Protein AF-A0A353LPH5-F1 (afdb_monomer)

Secondary structure (DSSP, 8-state):
-HHHHHHHHHHHHHHHHHHHHHHHTT--SHHHHHHTHHHHHHHHHHHHHHHHHHTT----PPPHHHHHHHHHHHHHHHHHH-

Nearest PDB structures (foldseek):
  2kub-assembly1_A  TM=4.949E-01  e=8.317E+00  Streptococcus parasanguinis

Structure (mmCIF, N/CA/C/O backbone):
data_AF-A0A353LPH5-F1
#
_entry.id   AF-A0A353LPH5-F1
#
loop_
_atom_site.group_PDB
_atom_site.id
_atom_site.type_symbol
_atom_site.label_atom_id
_atom_site.label_alt_id
_atom_site.label_comp_id
_atom_site.label_asym_id
_atom_site.label_entity_id
_atom_site.label_seq_id
_atom_site.pdbx_PDB_ins_code
_atom_site.Cartn_x
_atom_site.Cartn_y
_atom_site.Cartn_z
_atom_site.occupancy
_atom_site.B_iso_or_equiv
_atom_site.auth_seq_id
_atom_site.auth_comp_id
_atom_site.auth_asym_id
_atom_site.auth_atom_id
_atom_site.pdbx_PDB_model_num
ATOM 1 N N . MET A 1 1 ? 23.032 2.906 -10.758 1.00 53.91 1 MET A N 1
ATOM 2 C CA . MET A 1 1 ? 22.087 3.687 -9.919 1.00 53.91 1 MET A CA 1
ATOM 3 C C . MET A 1 1 ? 20.620 3.405 -10.248 1.00 53.91 1 MET A C 1
ATOM 5 O O . MET A 1 1 ? 19.832 3.268 -9.326 1.00 53.91 1 MET A O 1
ATOM 9 N N . GLN A 1 2 ? 20.247 3.238 -11.520 1.00 51.31 2 GLN A N 1
ATOM 10 C CA . GLN A 1 2 ? 18.856 3.004 -11.947 1.00 51.31 2 GLN A CA 1
ATOM 11 C C . GLN A 1 2 ? 18.216 1.723 -11.367 1.00 51.31 2 GLN A C 1
ATOM 13 O O . GLN A 1 2 ? 17.071 1.748 -10.930 1.00 51.31 2 GLN A O 1
ATOM 18 N N . HIS A 1 3 ? 18.981 0.631 -11.241 1.00 54.06 3 HIS A N 1
ATOM 19 C CA . HIS A 1 3 ? 18.503 -0.604 -10.602 1.00 54.06 3 HIS A CA 1
ATOM 20 C C . HIS A 1 3 ? 18.172 -0.444 -9.108 1.00 54.06 3 HIS A C 1
ATOM 22 O O . HIS A 1 3 ? 17.224 -1.053 -8.629 1.00 54.06 3 HIS A O 1
ATOM 28 N N . VAL A 1 4 ? 18.903 0.408 -8.380 1.00 58.53 4 VAL A N 1
ATOM 29 C CA . VAL A 1 4 ? 18.658 0.666 -6.948 1.00 58.53 4 VAL A CA 1
ATOM 30 C C . VAL A 1 4 ? 17.360 1.449 -6.754 1.00 58.53 4 VAL A C 1
ATOM 32 O O . VAL A 1 4 ? 16.583 1.138 -5.857 1.00 58.53 4 VAL A O 1
ATOM 35 N N . ILE A 1 5 ? 17.092 2.416 -7.636 1.00 60.72 5 ILE A N 1
ATOM 36 C CA . ILE A 1 5 ? 15.850 3.199 -7.635 1.00 60.72 5 ILE A CA 1
ATOM 37 C C . ILE A 1 5 ? 14.649 2.295 -7.932 1.00 60.72 5 ILE A C 1
ATOM 39 O O . ILE A 1 5 ? 13.656 2.355 -7.214 1.00 60.72 5 ILE A O 1
ATOM 43 N N . ASN A 1 6 ? 14.763 1.396 -8.913 1.00 58.75 6 ASN A N 1
ATOM 44 C CA . ASN A 1 6 ? 13.691 0.452 -9.240 1.00 58.75 6 ASN A CA 1
ATOM 45 C C . ASN A 1 6 ? 13.396 -0.528 -8.092 1.00 58.75 6 ASN A C 1
ATOM 47 O O . ASN A 1 6 ? 12.234 -0.825 -7.825 1.00 58.75 6 ASN A O 1
ATOM 51 N N . ILE A 1 7 ? 14.427 -1.000 -7.381 1.00 63.47 7 ILE A N 1
ATOM 52 C CA . ILE A 1 7 ? 14.250 -1.863 -6.203 1.00 63.47 7 ILE A CA 1
ATOM 53 C C . ILE A 1 7 ? 13.587 -1.082 -5.062 1.00 63.47 7 ILE A C 1
ATOM 55 O O . ILE A 1 7 ? 12.611 -1.558 -4.488 1.00 63.47 7 ILE A O 1
ATOM 59 N N . LEU A 1 8 ? 14.046 0.138 -4.764 1.00 60.41 8 LEU A N 1
ATOM 60 C CA . LEU A 1 8 ? 13.425 1.001 -3.750 1.00 60.41 8 LEU A CA 1
ATOM 61 C C . LEU A 1 8 ? 11.953 1.303 -4.064 1.00 60.41 8 LEU A C 1
ATOM 63 O O . LEU A 1 8 ? 11.120 1.282 -3.160 1.00 60.41 8 LEU A O 1
ATOM 67 N N . MET A 1 9 ? 11.620 1.511 -5.340 1.00 60.81 9 MET A N 1
ATOM 68 C CA . MET A 1 9 ? 10.245 1.732 -5.795 1.00 60.81 9 MET A CA 1
ATOM 69 C C . MET A 1 9 ? 9.320 0.530 -5.593 1.00 60.81 9 MET A C 1
ATOM 71 O O . MET A 1 9 ? 8.113 0.722 -5.495 1.00 60.81 9 MET A O 1
ATOM 75 N N . LEU A 1 10 ? 9.858 -0.687 -5.495 1.00 64.50 10 LEU A N 1
ATOM 76 C CA . LEU A 1 10 ? 9.088 -1.893 -5.174 1.00 64.50 10 LEU A CA 1
ATOM 77 C C . LEU A 1 10 ? 9.055 -2.183 -3.670 1.00 64.50 10 LEU A C 1
ATOM 79 O O . LEU A 1 10 ? 8.041 -2.650 -3.156 1.00 64.50 10 LEU A O 1
ATOM 83 N N . VAL A 1 11 ? 10.133 -1.876 -2.948 1.00 70.88 11 VAL A N 1
ATOM 84 C CA . VAL A 1 11 ? 10.222 -2.116 -1.502 1.00 70.88 11 VAL A CA 1
ATOM 85 C C . VAL A 1 11 ? 9.269 -1.207 -0.729 1.00 70.88 11 VAL A C 1
ATOM 87 O O . VAL A 1 11 ? 8.584 -1.688 0.168 1.00 70.88 11 VAL A O 1
ATOM 90 N N . VAL A 1 12 ? 9.175 0.079 -1.082 1.00 68.38 12 VAL A N 1
ATOM 91 C CA . VAL A 1 12 ? 8.349 1.055 -0.345 1.0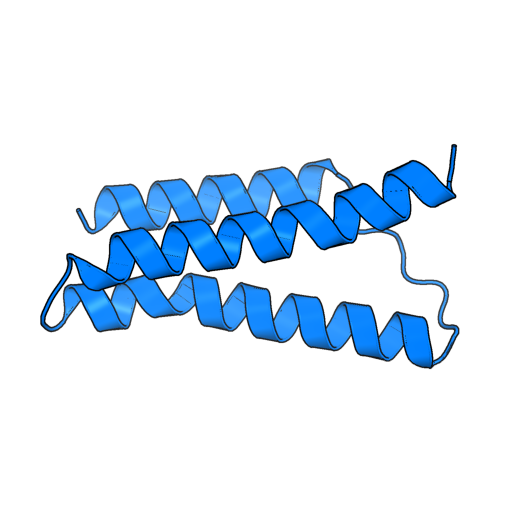0 68.38 12 VAL A CA 1
ATOM 92 C C . VAL A 1 12 ? 6.853 0.688 -0.336 1.00 68.38 12 VAL A C 1
ATOM 94 O O . VAL A 1 12 ? 6.286 0.626 0.757 1.00 68.38 12 VAL A O 1
ATOM 97 N N . PRO A 1 13 ? 6.205 0.365 -1.475 1.00 67.00 13 PRO A N 1
ATOM 98 C CA . PRO A 1 13 ? 4.808 -0.073 -1.486 1.00 67.00 13 PRO A CA 1
ATOM 99 C C . PRO A 1 13 ? 4.576 -1.360 -0.689 1.00 67.00 13 PRO A C 1
ATOM 101 O O . PRO A 1 13 ? 3.595 -1.463 0.043 1.00 67.00 13 PRO A O 1
ATOM 104 N N . VAL A 1 14 ? 5.489 -2.333 -0.787 1.00 71.69 14 VAL A N 1
ATOM 105 C CA . VAL A 1 14 ? 5.374 -3.611 -0.065 1.00 71.69 14 VAL A CA 1
ATOM 106 C C . VAL A 1 14 ? 5.489 -3.400 1.444 1.00 71.69 14 VAL A C 1
ATOM 108 O O . VAL A 1 14 ? 4.686 -3.942 2.208 1.00 71.69 14 VAL A O 1
ATOM 111 N N . LEU A 1 15 ? 6.446 -2.580 1.887 1.00 73.56 15 LEU A N 1
ATOM 112 C CA . LEU A 1 15 ? 6.623 -2.249 3.301 1.00 73.56 15 LEU A CA 1
ATOM 113 C C . LEU A 1 15 ? 5.405 -1.491 3.841 1.00 73.56 15 LEU A C 1
ATOM 115 O O . LEU A 1 15 ? 4.915 -1.803 4.925 1.00 73.56 15 LEU A O 1
ATOM 119 N N . TYR A 1 16 ? 4.885 -0.545 3.057 1.00 70.94 16 TYR A N 1
ATOM 120 C CA . TYR A 1 16 ? 3.691 0.226 3.382 1.00 70.94 16 TYR A CA 1
ATOM 121 C C . TYR A 1 16 ? 2.461 -0.678 3.563 1.00 70.94 16 TYR A C 1
ATOM 123 O O . TYR A 1 16 ? 1.819 -0.641 4.613 1.00 70.94 16 TYR A O 1
ATOM 131 N N . VAL A 1 17 ? 2.191 -1.566 2.599 1.00 71.56 17 VAL A N 1
ATOM 132 C CA . VAL A 1 17 ? 1.086 -2.538 2.661 1.00 71.56 17 VAL A CA 1
ATOM 133 C C . VAL A 1 17 ? 1.219 -3.457 3.877 1.00 71.56 17 VAL A C 1
ATOM 135 O O . VAL A 1 17 ? 0.229 -3.721 4.564 1.00 71.56 17 VAL A O 1
ATOM 138 N N . THR A 1 18 ? 2.437 -3.918 4.174 1.00 74.50 18 THR A N 1
ATOM 139 C CA . THR A 1 18 ? 2.715 -4.816 5.308 1.00 74.50 18 THR A CA 1
ATOM 140 C C . THR A 1 18 ? 2.471 -4.123 6.649 1.00 74.50 18 THR A C 1
ATOM 142 O O . THR A 1 18 ? 1.777 -4.661 7.512 1.00 74.50 18 THR A O 1
ATOM 145 N N . LEU A 1 19 ? 2.992 -2.907 6.835 1.00 73.62 19 LEU A N 1
ATOM 146 C CA . LEU A 1 19 ? 2.783 -2.144 8.068 1.00 73.62 19 LEU A CA 1
ATOM 147 C C . LEU A 1 19 ? 1.309 -1.785 8.252 1.00 73.62 19 LEU A C 1
ATOM 149 O O . LEU A 1 19 ? 0.764 -1.941 9.343 1.00 73.62 19 LEU A O 1
ATOM 153 N N . GLN A 1 20 ? 0.635 -1.382 7.177 1.00 71.62 20 GLN A N 1
ATOM 154 C CA . GLN A 1 20 ? -0.777 -1.044 7.235 1.00 71.62 20 GLN A CA 1
ATOM 155 C C . GLN A 1 20 ? -1.650 -2.262 7.559 1.00 71.62 20 GLN A C 1
ATOM 157 O O . GLN A 1 20 ? -2.559 -2.151 8.376 1.00 71.62 20 GLN A O 1
ATOM 162 N N . THR A 1 21 ? -1.355 -3.446 7.012 1.00 72.56 21 THR A N 1
ATOM 163 C CA . THR A 1 21 ? -2.072 -4.677 7.398 1.00 72.56 21 THR A CA 1
ATOM 164 C C . THR A 1 21 ? -1.836 -5.064 8.857 1.00 72.56 21 THR A C 1
ATOM 166 O O . THR A 1 21 ? -2.773 -5.527 9.506 1.00 72.56 21 THR A O 1
ATOM 169 N N . LEU A 1 22 ? -0.635 -4.856 9.406 1.00 78.19 22 LEU A N 1
ATOM 170 C CA . LEU A 1 22 ? -0.362 -5.098 10.829 1.00 78.19 22 LEU A CA 1
ATOM 171 C C . LEU A 1 22 ? -1.152 -4.154 11.744 1.00 78.19 22 LEU A C 1
ATOM 173 O O . LEU A 1 22 ? -1.736 -4.617 12.721 1.00 78.19 22 LEU A O 1
ATOM 177 N N . VAL A 1 23 ? -1.222 -2.863 11.408 1.00 73.38 23 VAL A N 1
ATOM 178 C CA . VAL A 1 23 ? -2.014 -1.870 12.157 1.00 73.38 23 VAL A CA 1
ATOM 179 C C . VAL A 1 23 ? -3.507 -2.199 12.080 1.00 73.38 23 VAL A C 1
ATOM 181 O O . VAL A 1 23 ? -4.187 -2.261 13.101 1.00 73.38 23 VAL A O 1
ATOM 184 N N . LEU A 1 24 ? -4.013 -2.523 10.887 1.00 71.62 24 LEU A N 1
ATOM 185 C CA . LEU A 1 24 ? -5.420 -2.875 10.670 1.00 71.62 24 LEU A CA 1
ATOM 186 C C . LEU A 1 24 ? -5.879 -4.134 11.400 1.00 71.62 24 LEU A C 1
ATOM 188 O O . LEU A 1 24 ? -7.067 -4.268 11.683 1.00 71.62 24 LEU A O 1
ATOM 192 N N . ARG A 1 25 ? -4.974 -5.075 11.696 1.00 74.94 25 ARG A N 1
ATOM 193 C CA . ARG A 1 25 ? -5.307 -6.271 12.487 1.00 74.94 25 ARG A CA 1
ATOM 194 C C . ARG A 1 25 ? -5.694 -5.935 13.924 1.00 74.94 25 ARG A C 1
ATOM 196 O O . ARG A 1 25 ? -6.370 -6.737 14.555 1.00 74.94 25 ARG A O 1
ATOM 203 N N . GLN A 1 26 ? -5.273 -4.780 14.432 1.00 77.44 26 GLN A N 1
ATOM 204 C CA . GLN A 1 26 ? -5.623 -4.319 15.775 1.00 77.44 26 GLN A CA 1
ATOM 205 C C . GLN A 1 26 ? -6.999 -3.637 15.809 1.00 77.44 26 GLN A C 1
ATOM 207 O O . GLN A 1 26 ? -7.539 -3.386 16.881 1.00 77.44 26 GLN A O 1
ATOM 212 N N . TRP A 1 27 ? -7.569 -3.330 14.641 1.00 72.81 27 TRP A N 1
ATOM 213 C CA . TRP A 1 27 ? -8.798 -2.561 14.503 1.00 72.81 27 TRP A CA 1
ATOM 214 C C . TRP A 1 27 ? -9.957 -3.485 14.146 1.00 72.81 27 TRP A C 1
ATOM 216 O O . TRP A 1 27 ? -9.819 -4.383 13.318 1.00 72.81 27 TRP A O 1
ATOM 226 N N . THR A 1 28 ? -11.125 -3.255 14.746 1.00 72.00 28 THR A N 1
ATOM 227 C CA . THR A 1 28 ? -12.330 -4.059 14.497 1.00 72.00 28 THR A CA 1
ATOM 228 C C . THR A 1 28 ? -13.519 -3.169 14.130 1.00 72.00 28 THR 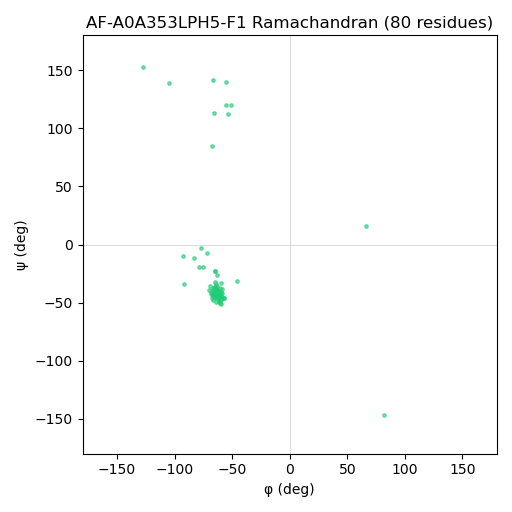A C 1
ATOM 230 O O . THR A 1 28 ? -13.584 -1.992 14.486 1.00 72.00 28 THR A O 1
ATOM 233 N N . GLY A 1 29 ? -14.467 -3.714 13.364 1.00 75.31 29 GLY A N 1
ATOM 234 C CA . GLY A 1 29 ? -15.698 -3.011 12.993 1.00 75.31 29 GLY A CA 1
ATOM 235 C C . GLY A 1 29 ? -15.549 -2.042 11.812 1.00 75.31 29 GLY A C 1
ATOM 236 O O . GLY A 1 29 ? -14.821 -2.298 10.855 1.00 75.31 29 GLY A O 1
ATOM 237 N N . PHE A 1 30 ? -16.305 -0.941 11.836 1.00 75.38 30 PHE A N 1
ATOM 238 C CA . PHE A 1 30 ? -16.432 -0.012 10.703 1.00 75.38 30 PHE A CA 1
ATOM 239 C C . PHE A 1 30 ? -15.116 0.707 10.352 1.00 75.38 30 PHE A C 1
ATOM 241 O O . PHE A 1 30 ? -14.795 0.858 9.173 1.00 75.38 30 PHE A O 1
ATOM 248 N N . HIS A 1 31 ? -14.307 1.049 11.358 1.00 70.50 31 HIS A N 1
ATOM 249 C CA . HIS A 1 31 ? -13.004 1.702 11.185 1.00 70.50 31 HIS A CA 1
ATOM 250 C C . HIS A 1 31 ? -12.011 0.829 10.410 1.00 70.50 31 HIS A C 1
ATOM 252 O O . HIS A 1 31 ? -11.279 1.335 9.565 1.00 70.50 31 HIS A O 1
ATOM 258 N N . GLN A 1 32 ? -12.054 -0.494 10.601 1.00 74.62 32 GLN A N 1
ATOM 259 C CA . GLN A 1 32 ? -11.230 -1.436 9.840 1.00 74.62 32 GLN A CA 1
ATOM 260 C C . GLN A 1 32 ? -11.561 -1.399 8.340 1.00 74.62 32 GLN A C 1
ATOM 262 O O . GLN A 1 32 ? -10.662 -1.432 7.506 1.00 74.62 32 GLN A O 1
ATOM 267 N N . ARG A 1 33 ? -12.849 -1.294 7.984 1.00 73.19 33 ARG A N 1
ATOM 268 C CA . ARG A 1 33 ? -13.294 -1.237 6.580 1.00 73.19 33 ARG A CA 1
ATOM 269 C C . ARG A 1 33 ? -12.878 0.061 5.900 1.00 73.19 33 ARG A C 1
ATOM 271 O O . ARG A 1 33 ? -12.447 0.029 4.754 1.00 73.19 33 ARG A O 1
ATOM 278 N N . LEU A 1 34 ? -12.979 1.184 6.609 1.00 72.38 34 LEU A N 1
ATOM 279 C CA . LEU A 1 34 ? -12.516 2.478 6.109 1.00 72.38 34 LEU A CA 1
ATOM 280 C C . LEU A 1 34 ? -10.999 2.485 5.920 1.00 72.38 34 LEU A C 1
ATOM 282 O O . LEU A 1 34 ? -10.492 2.875 4.875 1.00 72.38 34 LEU A O 1
ATOM 286 N N . ALA A 1 35 ? -10.267 1.931 6.876 1.00 71.81 35 ALA A N 1
ATOM 287 C CA . ALA A 1 35 ? -8.817 1.897 6.840 1.00 71.81 35 ALA A CA 1
ATOM 288 C C . ALA A 1 35 ? -8.233 0.908 5.787 1.00 71.81 35 ALA A C 1
ATOM 290 O O . ALA A 1 35 ? -7.032 0.954 5.507 1.00 71.81 35 ALA A O 1
ATOM 291 N N . LEU A 1 36 ? -9.072 0.086 5.128 1.00 73.44 36 LEU A N 1
ATOM 292 C CA . LEU A 1 36 ? -8.726 -0.698 3.925 1.00 73.44 36 LEU A CA 1
ATOM 293 C C . LEU A 1 36 ? -8.737 0.127 2.622 1.00 73.44 36 LEU A C 1
ATOM 295 O O . LEU A 1 36 ? -8.133 -0.302 1.638 1.00 73.44 36 LEU A O 1
ATOM 299 N N . LEU A 1 37 ? -9.393 1.294 2.581 1.00 75.31 37 LEU A N 1
ATOM 300 C CA . LEU A 1 37 ? -9.482 2.121 1.366 1.00 75.31 37 LEU A CA 1
ATOM 301 C C . LEU A 1 37 ? -8.109 2.510 0.793 1.00 75.31 37 LEU A C 1
ATOM 303 O O . LEU A 1 37 ? -7.909 2.336 -0.412 1.00 75.31 37 LEU A O 1
ATOM 307 N N . PRO A 1 38 ? -7.130 2.963 1.603 1.00 73.12 38 PRO A N 1
ATOM 308 C CA . PRO A 1 38 ? -5.812 3.275 1.073 1.00 73.12 38 PRO A CA 1
ATOM 309 C C . PRO A 1 38 ? -5.095 2.017 0.570 1.00 73.12 38 PRO A C 1
ATOM 311 O O . PRO A 1 38 ? -4.465 2.071 -0.481 1.00 73.12 38 PRO A O 1
ATOM 314 N N . LEU A 1 39 ? -5.247 0.864 1.240 1.00 73.06 39 LEU A N 1
ATOM 315 C CA . LEU A 1 39 ? -4.668 -0.409 0.781 1.00 73.06 39 LEU A CA 1
ATOM 316 C C . LEU A 1 39 ? -5.172 -0.808 -0.605 1.00 73.06 39 LEU A C 1
ATOM 318 O O . LEU A 1 39 ? -4.378 -1.223 -1.446 1.00 73.06 39 LEU A O 1
ATOM 322 N N . ALA A 1 40 ? -6.475 -0.666 -0.853 1.00 72.75 40 ALA A N 1
ATOM 323 C CA . ALA A 1 40 ? -7.053 -0.936 -2.164 1.00 72.75 40 ALA A CA 1
ATOM 324 C C . ALA A 1 40 ? -6.474 0.006 -3.233 1.00 72.75 40 ALA A C 1
ATOM 326 O O . ALA A 1 40 ? -6.090 -0.453 -4.308 1.00 72.75 40 ALA A O 1
ATOM 327 N N . GLY A 1 41 ? -6.332 1.298 -2.916 1.00 74.50 41 GLY A N 1
ATOM 328 C CA . GLY A 1 41 ? -5.694 2.279 -3.800 1.00 74.50 41 GLY A CA 1
ATOM 329 C C . GLY A 1 41 ? -4.246 1.917 -4.144 1.00 74.50 41 GLY A C 1
ATOM 330 O O . GLY A 1 41 ? -3.868 1.925 -5.315 1.00 74.50 41 GLY A O 1
ATOM 331 N N . TRP A 1 42 ? -3.456 1.514 -3.146 1.00 74.06 42 TRP A N 1
ATOM 332 C CA . TRP A 1 42 ? -2.071 1.070 -3.333 1.00 74.06 42 TRP A CA 1
ATOM 333 C C . TRP A 1 42 ? -1.954 -0.233 -4.124 1.00 74.06 42 TRP A C 1
ATOM 335 O O . TRP A 1 42 ? -1.068 -0.352 -4.969 1.00 74.06 42 TRP A O 1
ATOM 345 N N . ALA A 1 43 ? -2.852 -1.193 -3.897 1.00 72.56 43 ALA A N 1
ATOM 346 C CA . ALA A 1 43 ? -2.876 -2.449 -4.639 1.00 72.56 43 ALA A CA 1
ATOM 347 C C . ALA A 1 43 ? -3.200 -2.226 -6.125 1.00 72.56 43 ALA A C 1
ATOM 349 O O . ALA A 1 43 ? -2.506 -2.758 -6.991 1.00 72.56 43 ALA A O 1
ATOM 350 N N . VAL A 1 44 ? 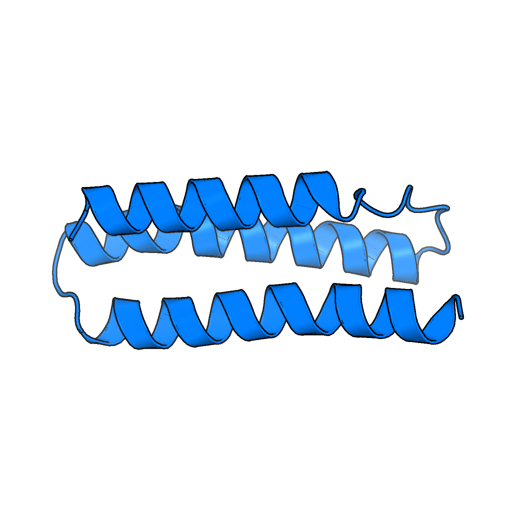-4.206 -1.395 -6.428 1.00 75.94 44 VAL A N 1
ATOM 351 C CA . VAL A 1 44 ? -4.557 -1.022 -7.808 1.00 75.94 44 VAL A CA 1
ATOM 352 C C . VAL A 1 44 ? -3.399 -0.285 -8.472 1.00 75.94 44 VAL A C 1
ATOM 354 O O . VAL A 1 44 ? -3.013 -0.624 -9.589 1.00 75.94 44 VAL A O 1
ATOM 357 N N . TRP A 1 45 ? -2.801 0.684 -7.779 1.00 76.44 45 TRP A N 1
ATOM 358 C CA . TRP A 1 45 ? -1.671 1.443 -8.304 1.00 76.44 45 TRP A CA 1
ATOM 359 C C . TRP A 1 45 ? -0.456 0.547 -8.595 1.00 76.44 45 TRP A C 1
ATOM 361 O O . TRP A 1 45 ? 0.106 0.610 -9.688 1.00 76.44 45 TRP A O 1
ATOM 371 N N . GLY A 1 46 ? -0.100 -0.349 -7.667 1.00 73.25 46 GLY A N 1
ATOM 372 C CA . GLY A 1 46 ? 0.990 -1.311 -7.844 1.00 73.25 46 GLY A CA 1
ATOM 373 C C . GLY A 1 46 ? 0.741 -2.292 -8.993 1.00 73.25 46 GLY A C 1
ATOM 374 O O . GLY A 1 46 ? 1.659 -2.578 -9.760 1.00 73.25 46 GLY A O 1
ATOM 375 N N . ALA A 1 47 ? -0.502 -2.754 -9.169 1.00 74.88 47 ALA A N 1
ATOM 376 C CA . ALA A 1 47 ? -0.886 -3.622 -10.282 1.00 74.88 47 ALA A CA 1
ATOM 377 C C . ALA A 1 47 ? -0.788 -2.906 -11.638 1.00 74.88 47 ALA A C 1
ATOM 379 O O . ALA A 1 47 ? -0.254 -3.473 -12.590 1.00 74.88 47 ALA A O 1
ATOM 380 N N . VAL A 1 48 ? -1.238 -1.648 -11.723 1.00 76.25 48 VAL A N 1
ATOM 381 C CA . VAL A 1 48 ? -1.108 -0.821 -12.936 1.00 76.25 48 VAL A CA 1
ATOM 382 C C . VAL A 1 48 ? 0.362 -0.579 -13.267 1.00 76.25 48 VAL A C 1
ATOM 384 O O . VAL A 1 48 ? 0.763 -0.738 -14.419 1.00 76.25 48 VAL A O 1
ATOM 387 N N . LEU A 1 49 ? 1.179 -0.237 -12.268 1.00 75.00 49 LEU A N 1
ATOM 388 C CA . LEU A 1 49 ? 2.614 -0.032 -12.447 1.00 75.00 49 LEU A CA 1
ATOM 389 C C . LEU A 1 49 ? 3.293 -1.315 -12.949 1.00 75.00 49 LEU A C 1
ATOM 391 O O . LEU A 1 49 ? 3.990 -1.284 -13.961 1.00 75.00 49 LEU A O 1
ATOM 395 N N . GLY A 1 50 ? 3.044 -2.446 -12.282 1.00 72.50 50 GLY A N 1
ATOM 396 C CA . GLY A 1 50 ? 3.593 -3.750 -12.651 1.00 72.50 50 GLY A CA 1
ATOM 397 C C . GLY A 1 50 ? 3.171 -4.192 -14.051 1.00 72.50 50 GLY A C 1
ATOM 398 O O . GLY A 1 50 ? 4.012 -4.627 -14.830 1.00 72.50 50 GLY A O 1
ATOM 399 N N . TYR A 1 51 ? 1.899 -4.007 -14.410 1.00 78.00 51 TYR A N 1
ATOM 400 C CA . TYR A 1 51 ? 1.395 -4.302 -15.751 1.00 78.00 51 TYR A CA 1
ATOM 401 C C . TYR A 1 51 ? 2.112 -3.481 -16.827 1.00 78.00 51 TYR A C 1
ATOM 403 O O . TYR A 1 51 ? 2.577 -4.043 -17.814 1.00 78.00 51 TYR A O 1
ATOM 411 N N . ARG A 1 52 ? 2.266 -2.167 -16.629 1.00 76.75 52 ARG A N 1
ATOM 412 C CA . ARG A 1 52 ? 2.962 -1.309 -17.601 1.00 76.75 52 ARG A CA 1
ATOM 413 C C . ARG A 1 52 ? 4.441 -1.664 -17.742 1.00 76.75 52 ARG A C 1
ATOM 415 O O . ARG A 1 52 ? 4.961 -1.665 -18.853 1.00 76.75 52 ARG A O 1
ATOM 422 N N . VAL A 1 53 ? 5.099 -2.025 -16.637 1.00 73.44 53 VAL A N 1
ATOM 423 C CA . VAL A 1 53 ? 6.477 -2.543 -16.657 1.00 73.44 53 VAL A CA 1
ATOM 424 C C . VAL A 1 53 ? 6.562 -3.844 -17.462 1.00 73.44 53 VAL A C 1
ATOM 426 O O . VAL A 1 53 ? 7.465 -3.982 -18.2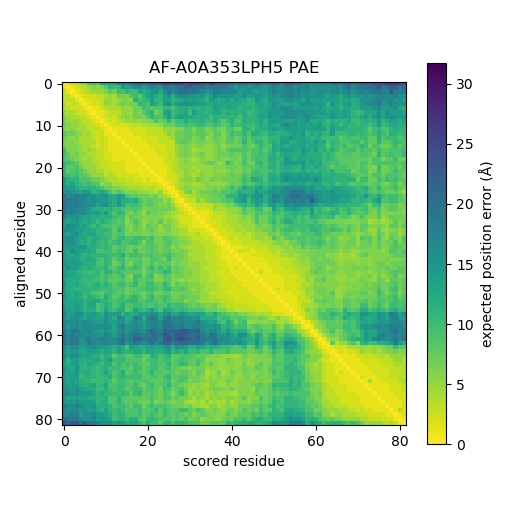83 1.00 73.44 53 VAL A O 1
ATOM 429 N N . LEU A 1 54 ? 5.618 -4.777 -17.279 1.00 77.50 54 LEU A N 1
ATOM 430 C CA . LEU A 1 54 ? 5.563 -6.035 -18.039 1.00 77.50 54 LEU A CA 1
ATOM 431 C C . LEU A 1 54 ? 5.291 -5.817 -19.535 1.00 77.50 54 LEU A C 1
ATOM 433 O O . LEU A 1 54 ? 5.810 -6.566 -20.356 1.00 77.50 54 LEU A O 1
ATOM 437 N N . GLN A 1 55 ? 4.521 -4.785 -19.890 1.00 81.19 55 GLN A N 1
ATOM 438 C CA . GLN A 1 55 ? 4.261 -4.390 -21.279 1.00 81.19 55 GLN A CA 1
ATOM 439 C C . GLN A 1 55 ? 5.435 -3.636 -21.931 1.00 81.19 55 GLN A C 1
ATOM 441 O O . GLN A 1 55 ? 5.364 -3.279 -23.105 1.00 81.19 55 GLN A O 1
ATOM 446 N N . GLY A 1 56 ? 6.517 -3.370 -21.189 1.00 74.19 56 GLY A N 1
ATOM 447 C CA . GLY A 1 56 ? 7.653 -2.592 -21.685 1.00 74.19 56 GLY A CA 1
ATOM 448 C C . GLY A 1 56 ? 7.312 -1.126 -21.962 1.00 74.19 56 GLY A C 1
ATOM 449 O O . GLY A 1 56 ? 8.066 -0.441 -22.655 1.00 74.19 56 GLY A O 1
ATOM 450 N N . GLU A 1 57 ? 6.188 -0.629 -21.437 1.00 77.19 57 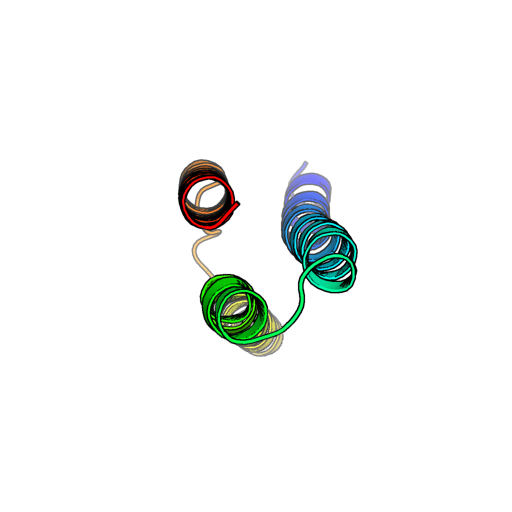GLU A N 1
ATOM 451 C CA . GLU A 1 57 ? 5.827 0.776 -21.560 1.00 77.19 57 GLU A CA 1
ATOM 452 C C . GLU A 1 57 ? 6.826 1.628 -20.776 1.00 77.19 57 GLU A C 1
ATOM 454 O O . GLU A 1 57 ? 7.247 1.279 -19.669 1.00 77.19 57 GLU A O 1
ATOM 459 N N . ALA A 1 58 ? 7.181 2.788 -21.333 1.00 61.47 58 ALA A N 1
ATOM 460 C CA . ALA A 1 58 ? 7.935 3.800 -20.611 1.00 61.47 58 ALA A CA 1
ATOM 461 C C . ALA A 1 58 ? 7.054 4.363 -19.489 1.00 61.47 58 ALA A C 1
ATOM 463 O O . ALA A 1 58 ? 6.367 5.376 -19.636 1.00 61.47 58 ALA A O 1
ATOM 464 N N . VAL A 1 59 ? 7.050 3.678 -18.351 1.00 60.88 59 VAL A N 1
ATOM 465 C CA . VAL A 1 59 ? 6.412 4.166 -17.141 1.00 60.88 59 VAL A CA 1
ATOM 466 C C . VAL A 1 59 ? 7.201 5.390 -16.721 1.00 60.88 59 VAL A C 1
ATOM 468 O O . VAL A 1 59 ? 8.371 5.269 -16.359 1.00 60.88 59 VAL A O 1
ATOM 471 N N . ARG A 1 60 ? 6.586 6.579 -16.785 1.00 63.97 60 ARG A N 1
ATOM 472 C CA . ARG A 1 60 ? 7.121 7.726 -16.046 1.00 63.97 60 ARG A CA 1
ATOM 473 C C . ARG A 1 60 ? 7.252 7.240 -14.605 1.00 63.97 60 ARG A C 1
ATOM 475 O O . ARG A 1 60 ? 6.213 6.920 -14.024 1.00 63.97 60 ARG A O 1
ATOM 482 N N . PRO A 1 61 ? 8.476 7.086 -14.067 1.00 56.09 61 PRO A N 1
ATOM 483 C CA . PRO A 1 61 ? 8.636 6.639 -12.698 1.00 56.09 61 PRO A CA 1
ATOM 484 C C . PRO A 1 61 ? 7.829 7.624 -11.868 1.00 56.09 61 PRO A C 1
ATOM 486 O O . PRO A 1 61 ? 8.068 8.828 -11.985 1.00 56.09 61 PRO A O 1
ATOM 489 N N . ALA A 1 62 ? 6.825 7.135 -11.133 1.00 58.75 62 ALA A N 1
ATOM 490 C CA . ALA A 1 62 ? 6.106 8.000 -10.214 1.00 58.75 62 ALA A CA 1
ATOM 491 C C . ALA A 1 62 ? 7.172 8.682 -9.382 1.00 58.75 62 ALA A C 1
ATOM 493 O O . ALA A 1 62 ? 8.043 8.003 -8.824 1.00 58.75 62 ALA A O 1
ATOM 494 N N . LEU A 1 63 ? 7.208 10.011 -9.445 1.00 61.00 63 LEU A N 1
ATOM 495 C CA . LEU A 1 63 ? 8.323 10.732 -8.860 1.00 61.00 63 LEU A CA 1
ATOM 496 C C . LEU A 1 63 ? 8.391 10.290 -7.397 1.00 61.00 63 LEU A C 1
ATOM 498 O O . LEU A 1 63 ? 7.339 10.129 -6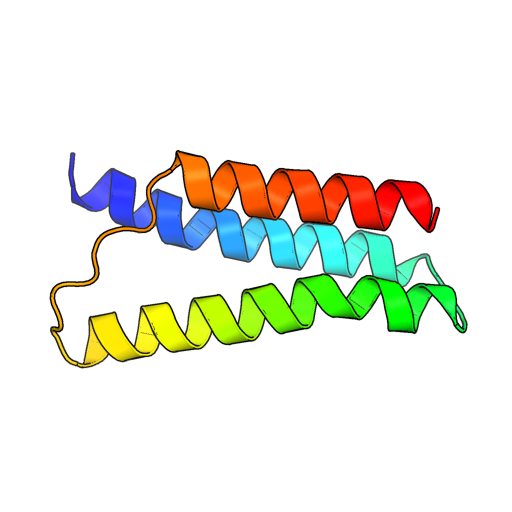.777 1.00 61.00 63 LEU A O 1
ATOM 502 N N . PRO A 1 64 ? 9.581 10.065 -6.823 1.00 61.19 64 PRO A N 1
ATOM 503 C CA . PRO A 1 64 ? 9.697 9.709 -5.411 1.00 61.19 64 PRO A CA 1
ATOM 504 C C . PRO A 1 64 ? 8.819 10.595 -4.505 1.00 61.19 64 PRO A C 1
ATOM 506 O O . PRO A 1 64 ? 8.251 10.108 -3.534 1.00 61.19 64 PRO A O 1
ATOM 509 N N . GLY A 1 65 ? 8.615 11.861 -4.900 1.00 65.81 65 GLY A N 1
ATOM 510 C CA . GLY A 1 65 ? 7.644 12.778 -4.303 1.00 65.81 65 GLY A CA 1
ATOM 511 C C . GLY A 1 65 ? 6.181 12.315 -4.344 1.00 65.81 65 GLY A C 1
ATOM 512 O O . GLY A 1 65 ? 5.535 12.367 -3.311 1.00 65.81 65 GLY A O 1
ATOM 513 N N . GLU A 1 66 ? 5.654 11.818 -5.466 1.00 69.56 66 GLU A N 1
ATOM 514 C CA . GLU A 1 66 ? 4.272 11.309 -5.556 1.00 69.56 66 GLU A CA 1
ATOM 515 C C . GLU A 1 66 ? 4.055 10.114 -4.625 1.00 69.56 66 GLU A C 1
ATOM 517 O O . GLU A 1 66 ? 3.077 10.085 -3.879 1.00 69.56 66 GLU A O 1
ATOM 522 N N . VAL A 1 67 ? 4.997 9.164 -4.607 1.00 69.19 67 VAL A N 1
ATOM 523 C CA . VAL A 1 67 ? 4.955 8.008 -3.697 1.00 69.19 67 VAL A CA 1
ATOM 524 C C . VAL A 1 67 ? 4.957 8.487 -2.244 1.00 69.19 67 VAL A C 1
ATOM 526 O O . VAL A 1 67 ? 4.107 8.071 -1.462 1.00 69.19 67 VAL A O 1
ATOM 529 N N . MET A 1 68 ? 5.847 9.421 -1.892 1.00 66.12 68 MET A N 1
ATOM 530 C CA . MET A 1 68 ? 5.895 10.005 -0.548 1.00 66.12 68 MET A CA 1
ATOM 531 C C . MET A 1 68 ? 4.613 10.768 -0.186 1.00 66.12 68 MET A C 1
ATOM 533 O O . MET A 1 68 ? 4.125 10.621 0.934 1.00 66.12 68 MET A O 1
ATOM 537 N N . THR A 1 69 ? 4.034 11.538 -1.111 1.00 76.12 69 THR A N 1
ATOM 538 C CA . THR A 1 69 ? 2.777 12.267 -0.898 1.00 76.12 69 THR A CA 1
ATOM 539 C C . THR A 1 69 ? 1.621 11.305 -0.661 1.00 76.12 69 THR A C 1
ATOM 541 O O . THR A 1 69 ? 0.907 11.455 0.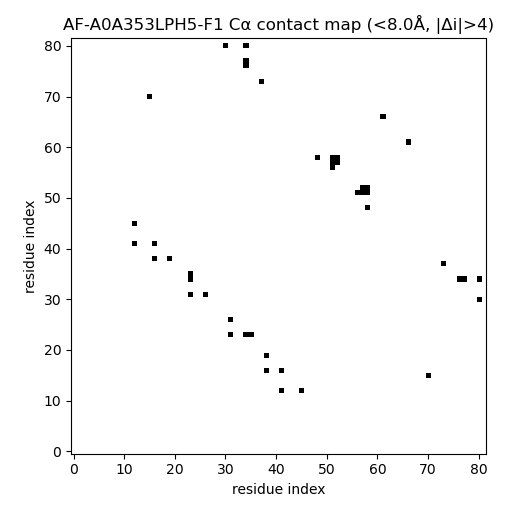328 1.00 76.12 69 THR A O 1
ATOM 544 N N . PHE A 1 70 ? 1.449 10.284 -1.505 1.00 74.00 70 PHE A N 1
ATOM 545 C CA . PHE A 1 70 ? 0.382 9.303 -1.320 1.00 74.00 70 PHE A CA 1
ATOM 546 C C . PHE A 1 70 ? 0.566 8.495 -0.034 1.00 74.00 70 PHE A C 1
ATOM 548 O O . PHE A 1 70 ? -0.416 8.251 0.670 1.00 74.00 70 PHE A O 1
ATOM 555 N N . SER A 1 71 ? 1.801 8.125 0.328 1.00 70.44 71 SER A N 1
ATOM 556 C CA . SER A 1 71 ? 2.064 7.399 1.576 1.00 70.44 71 SER A CA 1
ATOM 557 C C . SER A 1 71 ? 1.767 8.285 2.784 1.00 70.44 71 SER A C 1
ATOM 559 O O . SER A 1 71 ? 1.098 7.839 3.712 1.00 70.44 71 SER A O 1
ATOM 561 N N . GLY A 1 72 ? 2.186 9.554 2.746 1.00 73.50 72 GLY A N 1
ATOM 562 C CA . GLY A 1 72 ? 1.910 10.541 3.788 1.00 73.50 72 GLY A CA 1
ATOM 563 C C . GLY A 1 72 ? 0.415 10.806 3.974 1.00 73.50 72 GLY A C 1
ATOM 564 O O . GLY A 1 72 ? -0.082 10.718 5.093 1.00 73.50 72 GLY A O 1
ATOM 565 N N . LEU A 1 73 ? -0.326 11.045 2.888 1.00 79.12 73 LEU A N 1
ATOM 566 C CA . LEU A 1 73 ? -1.782 11.230 2.933 1.00 79.12 73 LEU A CA 1
ATOM 567 C C . LEU A 1 73 ? -2.496 10.003 3.497 1.00 79.12 73 LEU A C 1
ATOM 569 O O . LEU A 1 73 ? -3.418 10.131 4.299 1.00 79.12 73 LEU A O 1
ATOM 573 N N . SER A 1 74 ? -2.043 8.812 3.113 1.00 73.25 74 SER A N 1
ATOM 574 C CA . SER A 1 74 ? -2.636 7.573 3.599 1.00 73.25 74 SER A CA 1
ATOM 575 C C . SER A 1 74 ? -2.348 7.351 5.091 1.00 73.25 74 SER A C 1
ATOM 577 O O . SER A 1 74 ? -3.220 6.878 5.812 1.00 73.25 74 SER A O 1
ATOM 579 N N . LEU A 1 75 ? -1.166 7.738 5.587 1.00 70.19 75 LEU A N 1
ATOM 580 C CA . LEU A 1 75 ? -0.852 7.729 7.022 1.00 70.19 75 LEU A CA 1
ATOM 581 C C . LEU A 1 75 ? -1.686 8.749 7.807 1.00 70.19 75 LEU A C 1
ATOM 583 O O . LEU A 1 75 ? -2.183 8.408 8.875 1.00 70.19 75 LEU A O 1
ATOM 587 N N . ILE A 1 76 ? -1.886 9.962 7.278 1.00 75.00 76 ILE A N 1
ATOM 588 C CA . ILE A 1 76 ? -2.754 10.981 7.894 1.00 75.00 76 ILE A CA 1
ATOM 589 C C . ILE A 1 76 ? -4.190 10.461 7.989 1.00 75.00 76 ILE A C 1
ATOM 591 O O . ILE A 1 76 ? -4.793 10.530 9.054 1.00 75.00 76 ILE A O 1
ATOM 595 N N . TYR A 1 77 ? -4.716 9.887 6.905 1.00 76.38 77 TYR A N 1
ATOM 596 C CA . TYR A 1 77 ? -6.050 9.289 6.881 1.00 76.38 77 TYR A CA 1
ATOM 597 C C . TYR A 1 77 ? -6.214 8.195 7.945 1.00 76.38 77 TYR A C 1
ATOM 599 O O . TYR A 1 77 ? -7.189 8.195 8.694 1.00 76.38 77 TYR A O 1
ATOM 607 N N . LEU A 1 78 ? -5.239 7.291 8.062 1.00 69.75 78 LEU A N 1
ATOM 608 C CA . LEU A 1 78 ? -5.247 6.278 9.117 1.00 69.75 78 LEU A CA 1
ATOM 609 C C . LEU A 1 78 ? -5.180 6.913 10.507 1.00 69.75 78 LEU A C 1
ATOM 611 O O . LEU A 1 78 ? -5.934 6.509 11.379 1.00 69.75 78 LEU A O 1
ATOM 615 N N . GLY A 1 79 ? -4.346 7.936 10.700 1.00 70.75 79 GLY A N 1
ATOM 616 C CA . GLY A 1 79 ? -4.279 8.686 11.953 1.00 70.75 79 GLY A CA 1
ATOM 617 C C . GLY A 1 79 ? -5.601 9.361 12.331 1.00 70.75 79 GLY A C 1
ATOM 618 O O . GLY A 1 79 ? -5.915 9.431 13.508 1.00 70.75 79 GLY A O 1
ATOM 619 N N . THR A 1 80 ? -6.407 9.810 11.360 1.00 73.69 80 THR A N 1
ATOM 620 C CA . THR A 1 80 ? -7.737 10.390 11.637 1.00 73.69 80 THR A CA 1
ATOM 621 C C . THR A 1 80 ? -8.805 9.364 12.003 1.00 73.69 80 THR A C 1
ATOM 623 O O . THR A 1 80 ? -9.834 9.738 12.556 1.00 73.69 80 THR A O 1
ATOM 626 N N . LEU A 1 81 ? -8.595 8.090 11.667 1.00 69.44 81 LEU A N 1
ATOM 627 C CA . LEU A 1 81 ? -9.524 7.017 12.012 1.00 69.44 81 LEU A CA 1
ATOM 628 C C . LEU A 1 81 ? -9.176 6.321 13.343 1.00 69.44 81 LEU A C 1
ATOM 630 O O . LEU A 1 81 ? -9.967 5.482 13.776 1.00 69.44 81 LEU A O 1
ATOM 634 N N . ALA A 1 82 ? -8.000 6.610 13.916 1.00 65.31 82 ALA A N 1
ATOM 635 C CA . ALA A 1 82 ? -7.438 5.990 15.122 1.00 65.31 82 ALA A CA 1
ATOM 636 C C . ALA A 1 82 ? -7.918 6.702 16.387 1.00 65.31 82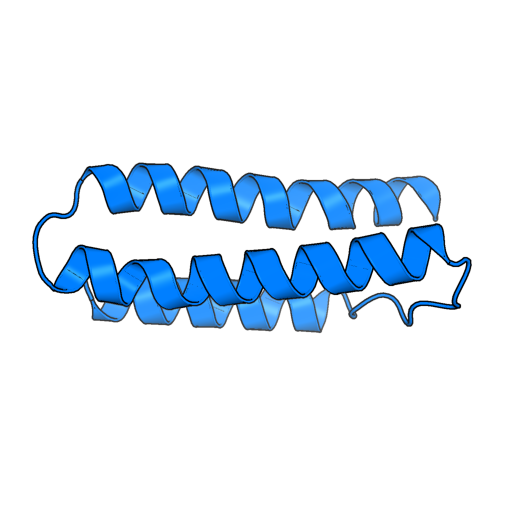 ALA A C 1
ATOM 638 O O . ALA A 1 82 ? -8.221 5.992 17.372 1.00 65.31 82 ALA A O 1
#

Sequence (82 aa):
MQHVINILMLVVPVLYVTLQTLVLRQWTGFHQRLALLPLAGWAVWGAVLGYRVLQGEAVRPALPGEVMTFSGLSLIYLGTLA

Foldseek 3Di:
DVVVVVVVLVVLLVVLLVVLVVVLVVDDDPLSVQLCVLVVVSVVVVVVVVVCVVVVHPPPSCPVVNSVVSSVVSVVSNVVSD

Radius of gyration: 14.07 Å; Cα contacts (8 Å, |Δi|>4): 22; chains: 1; bounding box: 38×19×38 Å

Mean predicted aligned error: 8.7 Å

Solvent-accessible surface area (backbone atoms only — not comparable to full-atom values): 4759 Å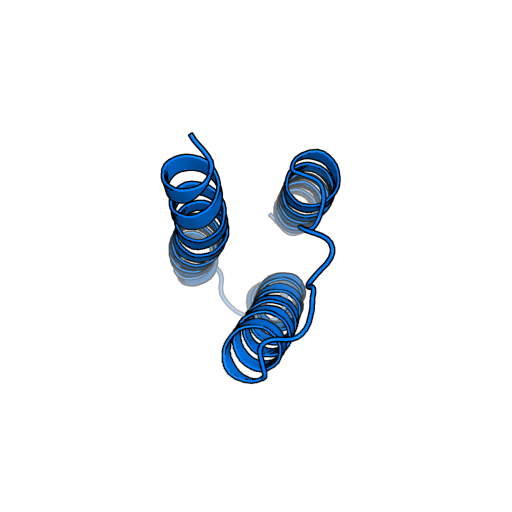² total; per-residue (Å²): 113,70,68,59,53,56,50,50,65,53,48,53,58,53,52,51,52,53,53,50,53,59,57,43,70,77,45,71,69,70,57,33,60,59,62,42,52,56,53,52,54,51,51,54,49,52,51,53,51,51,51,36,56,74,70,68,47,88,67,75,71,74,48,72,62,55,56,50,49,55,53,50,54,44,51,51,54,48,62,76,68,106

pLDDT: mean 70.35, std 6.46, range [51.31, 81.19]